Protein AF-A0A1J3HZT1-F1 (afdb_monomer)

InterPro domains:
  IPR003657 WRKY domain [PF03106] (1-56)
  IPR003657 WRKY domain [PS50811] (1-58)
  IPR003657 WRKY domain [SM00774] (1-57)
  IPR036576 WRKY domain superfamily [G3DSA:2.20.25.80] (1-57)
  IPR036576 WRKY domain superfamily [SSF118290] (1-57)
  IPR044810 WRKY transcription factor, plant [PTHR32096] (1-76)

Sequence (106 aa):
WRKYGQKEILGSRFPRAYYRCTHQKLYNCPAKKQVQRLNDDPFTFRVTYRGSHTCHIYSTAPTASAAAITTPISSTTVTTSHSVDYGLAVLDMDDAMFGSGGIGAN

Solvent-accessible surface area (backbone atoms only — not comparable to full-atom values): 7426 Å² total; per-residue (Å²): 112,37,81,78,52,70,45,82,41,91,98,47,93,46,54,34,41,34,31,35,40,70,50,24,87,82,61,68,23,65,20,32,38,38,42,31,53,41,77,91,43,78,87,46,68,55,71,47,79,43,67,64,75,72,47,61,92,75,44,90,61,86,75,83,71,83,71,81,82,87,70,84,86,80,93,73,88,84,82,82,79,87,83,90,82,86,82,80,90,82,90,85,92,87,87,83,91,87,82,92,87,86,89,86,87,135

Radius of gyration: 23.76 Å; Cα contacts (8 Å, |Δi|>4): 113; chains: 1; bounding box: 61×55×41 Å

Structure (mmCIF, N/CA/C/O backbone):
data_AF-A0A1J3HZT1-F1
#
_entry.id   AF-A0A1J3HZT1-F1
#
loop_
_atom_site.group_PDB
_atom_site.id
_atom_site.type_symbol
_atom_site.label_atom_id
_atom_site.label_alt_id
_atom_site.label_comp_id
_atom_site.label_asym_id
_atom_site.label_entity_id
_atom_site.label_seq_id
_atom_site.pdbx_PDB_ins_code
_atom_site.Cartn_x
_atom_site.Cartn_y
_atom_site.Cartn_z
_atom_site.occupancy
_atom_site.B_iso_or_equiv
_atom_site.auth_seq_id
_atom_site.auth_comp_id
_atom_site.auth_asym_id
_atom_site.auth_atom_id
_atom_site.pdbx_PDB_model_num
ATOM 1 N N . TRP A 1 1 ? 7.961 -4.396 -0.151 1.00 95.75 1 TRP A N 1
ATOM 2 C CA . TRP A 1 1 ? 6.963 -3.305 -0.312 1.00 95.75 1 TRP A CA 1
ATOM 3 C C . TRP A 1 1 ? 7.512 -2.007 0.274 1.00 95.75 1 TRP A C 1
ATOM 5 O O . TRP A 1 1 ? 8.246 -2.087 1.244 1.00 95.75 1 TRP A O 1
ATOM 15 N N . ARG A 1 2 ? 7.174 -0.828 -0.271 1.00 97.25 2 ARG A N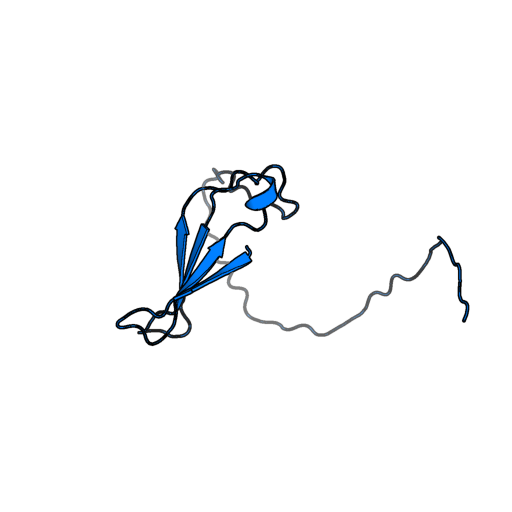 1
ATOM 16 C CA . ARG A 1 2 ? 7.532 0.498 0.285 1.00 97.25 2 ARG A CA 1
ATOM 17 C C . ARG A 1 2 ? 6.269 1.350 0.462 1.00 97.25 2 ARG A C 1
ATOM 19 O O . ARG A 1 2 ? 5.477 1.431 -0.479 1.00 97.25 2 ARG A O 1
ATOM 26 N N . LYS A 1 3 ? 6.069 1.968 1.637 1.00 97.81 3 LYS A N 1
ATOM 27 C CA . LYS A 1 3 ? 4.973 2.936 1.864 1.00 97.81 3 LYS A CA 1
ATOM 28 C C . LYS A 1 3 ? 5.205 4.154 0.960 1.00 97.81 3 LYS A C 1
ATOM 30 O O . LYS A 1 3 ? 6.350 4.524 0.700 1.00 97.81 3 LYS A O 1
ATOM 35 N N . TYR A 1 4 ? 4.138 4.728 0.417 1.00 96.94 4 TYR A N 1
ATOM 36 C CA . TYR A 1 4 ? 4.222 5.918 -0.443 1.00 96.94 4 TYR A CA 1
ATOM 37 C C . TYR A 1 4 ? 3.190 6.991 -0.123 1.00 96.94 4 TYR A C 1
ATOM 39 O O . TYR A 1 4 ? 3.325 8.114 -0.589 1.00 96.94 4 TYR A O 1
ATOM 47 N N . GLY A 1 5 ? 2.171 6.645 0.656 1.00 98.19 5 GLY A N 1
ATOM 48 C CA . GLY A 1 5 ? 1.144 7.575 1.074 1.00 98.19 5 GLY A CA 1
ATOM 49 C C . GLY A 1 5 ? 0.273 6.978 2.164 1.00 98.19 5 GLY A C 1
ATOM 50 O O . GLY A 1 5 ? 0.330 5.780 2.471 1.00 98.19 5 GLY A O 1
ATOM 51 N N . GLN A 1 6 ? -0.540 7.846 2.737 1.00 98.50 6 GLN A N 1
ATOM 52 C CA . GLN A 1 6 ? -1.587 7.535 3.691 1.00 98.50 6 GLN A CA 1
ATOM 53 C C . GLN A 1 6 ? -2.772 8.448 3.368 1.00 98.50 6 GLN A C 1
ATOM 55 O O . GLN A 1 6 ? -2.560 9.564 2.896 1.00 98.50 6 GLN A O 1
ATOM 60 N N . LYS A 1 7 ? -4.000 7.975 3.570 1.00 98.12 7 LYS A N 1
ATOM 61 C CA . LYS A 1 7 ? -5.204 8.792 3.397 1.00 98.12 7 LYS A CA 1
ATOM 62 C C . LYS A 1 7 ? -6.197 8.482 4.507 1.00 98.12 7 LYS A C 1
ATOM 64 O O . LYS A 1 7 ? -6.497 7.309 4.728 1.00 98.12 7 LYS A O 1
ATOM 69 N N . GLU A 1 8 ? -6.724 9.519 5.147 1.00 98.06 8 GLU A N 1
ATOM 70 C CA . GLU A 1 8 ? -7.880 9.378 6.030 1.00 98.06 8 GLU A CA 1
ATOM 71 C C . GLU A 1 8 ? -9.105 8.928 5.228 1.00 98.06 8 GLU A C 1
ATOM 73 O O . GLU A 1 8 ? -9.331 9.366 4.093 1.00 98.06 8 GLU A O 1
ATOM 78 N N . ILE A 1 9 ? -9.877 8.006 5.796 1.00 97.12 9 ILE A N 1
ATOM 79 C CA . ILE A 1 9 ? -11.044 7.414 5.142 1.00 97.12 9 ILE A CA 1
ATOM 80 C C . ILE A 1 9 ? -12.293 7.872 5.881 1.00 97.12 9 ILE A C 1
ATOM 82 O O . ILE A 1 9 ? -12.445 7.613 7.071 1.00 97.12 9 ILE A O 1
ATOM 86 N N . LEU A 1 10 ? -13.199 8.530 5.155 1.00 96.31 10 LEU A N 1
ATOM 87 C CA . LEU A 1 10 ? -14.492 8.951 5.684 1.00 96.31 10 LEU A CA 1
ATOM 88 C C . LEU A 1 10 ? -15.246 7.737 6.251 1.00 96.31 10 LEU A C 1
ATOM 90 O O . LEU A 1 10 ? -15.338 6.703 5.590 1.00 96.31 10 LEU A O 1
ATOM 94 N N . GLY A 1 11 ? -15.748 7.859 7.481 1.00 93.75 11 GLY A N 1
ATOM 95 C CA . GLY A 1 11 ? -16.402 6.757 8.193 1.00 93.75 11 GLY A CA 1
ATOM 96 C C . GLY A 1 11 ? -15.451 5.689 8.751 1.00 93.75 11 GLY A C 1
ATOM 97 O O . GLY A 1 11 ? -15.923 4.655 9.216 1.00 93.75 11 GLY A O 1
ATOM 98 N N . SER A 1 12 ? -14.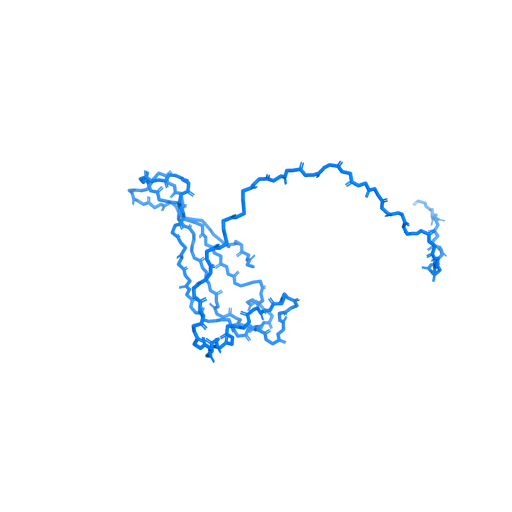128 5.893 8.732 1.00 94.75 12 SER A N 1
ATOM 99 C CA . SER A 1 12 ? -13.172 5.010 9.410 1.00 94.75 12 SER A CA 1
ATOM 100 C C . SER A 1 12 ? -12.497 5.687 10.596 1.00 94.75 12 SER A C 1
ATOM 102 O O . SER A 1 12 ? -12.147 6.861 10.538 1.00 94.75 12 SER A O 1
ATOM 104 N N . ARG A 1 13 ? -12.253 4.910 11.658 1.00 95.94 13 ARG A N 1
ATOM 105 C CA . ARG A 1 13 ? -11.415 5.327 12.795 1.00 95.94 13 ARG A CA 1
ATOM 106 C C . ARG A 1 13 ? -9.917 5.265 12.483 1.00 95.94 13 ARG A C 1
ATOM 108 O O . ARG A 1 13 ? -9.115 5.705 13.301 1.00 95.94 13 ARG A O 1
ATOM 115 N N . PHE A 1 14 ? -9.537 4.680 11.343 1.00 96.38 14 PHE A N 1
ATOM 116 C CA . PHE A 1 14 ? -8.151 4.379 11.007 1.00 96.38 14 PHE A CA 1
ATOM 117 C C . PHE A 1 14 ? -7.811 4.775 9.559 1.00 96.38 14 PHE A C 1
ATOM 119 O O . PHE A 1 14 ? -8.552 4.426 8.632 1.00 96.38 14 PHE A O 1
ATOM 126 N N . PRO A 1 15 ? -6.655 5.416 9.319 1.00 97.44 15 PRO A N 1
ATOM 127 C CA . PRO A 1 15 ? -6.221 5.757 7.972 1.00 97.44 15 PRO A CA 1
ATOM 128 C C . PRO A 1 15 ? -5.909 4.532 7.115 1.00 97.44 15 PRO A C 1
ATOM 130 O O . PRO A 1 15 ? -5.461 3.487 7.597 1.00 97.44 15 PRO A O 1
ATOM 133 N N . ARG A 1 16 ? -6.015 4.707 5.795 1.00 98.31 16 ARG A N 1
ATOM 134 C CA . ARG A 1 16 ? -5.528 3.736 4.815 1.00 98.31 16 ARG A CA 1
ATOM 135 C C . ARG A 1 16 ? -4.073 3.997 4.471 1.00 98.31 16 ARG A C 1
ATOM 137 O O . ARG A 1 16 ? -3.727 5.082 4.003 1.00 98.31 16 ARG A O 1
ATOM 144 N N . ALA A 1 17 ? -3.228 2.985 4.616 1.00 98.56 17 ALA A N 1
ATOM 145 C CA . ALA A 1 17 ? -1.836 3.036 4.187 1.00 98.56 17 ALA A CA 1
ATOM 146 C C . ALA A 1 17 ? -1.675 2.471 2.765 1.00 98.56 17 ALA A C 1
ATOM 148 O O . ALA A 1 17 ? -2.234 1.426 2.420 1.00 98.56 17 ALA A O 1
ATOM 149 N N . TYR A 1 18 ? -0.882 3.154 1.936 1.00 98.44 18 TYR A N 1
ATOM 150 C CA . TYR A 1 18 ? -0.662 2.803 0.533 1.00 98.44 18 TYR A CA 1
ATOM 151 C C . TYR A 1 18 ? 0.795 2.407 0.287 1.00 98.44 18 TYR A C 1
ATOM 153 O O . TYR A 1 18 ? 1.731 3.120 0.665 1.00 98.44 18 TYR A O 1
ATOM 161 N N . TYR A 1 19 ? 0.982 1.273 -0.387 1.00 98.56 19 TYR A N 1
ATOM 162 C CA . TYR A 1 19 ? 2.282 0.662 -0.638 1.00 98.56 19 TYR A CA 1
ATOM 163 C C . TYR A 1 19 ? 2.469 0.331 -2.119 1.00 98.56 19 TYR A C 1
ATOM 165 O O . TYR A 1 19 ? 1.548 -0.099 -2.813 1.00 98.56 19 TYR A O 1
ATOM 173 N N . ARG A 1 20 ? 3.706 0.489 -2.586 1.00 97.25 20 ARG A N 1
ATOM 174 C CA . ARG A 1 20 ? 4.166 0.130 -3.933 1.00 97.25 20 ARG A CA 1
ATOM 175 C C . ARG A 1 20 ? 5.235 -0.954 -3.840 1.00 97.25 20 ARG A C 1
ATOM 177 O O . ARG A 1 20 ? 5.858 -1.124 -2.781 1.00 97.25 20 ARG A O 1
ATOM 184 N N . CYS A 1 21 ? 5.459 -1.700 -4.915 1.00 96.31 21 CYS A N 1
ATOM 185 C CA . CYS A 1 21 ? 6.575 -2.637 -4.962 1.00 96.31 21 CYS A CA 1
ATOM 186 C C . CYS A 1 21 ? 7.911 -1.908 -4.697 1.00 96.31 21 CYS A C 1
ATOM 188 O O . CYS A 1 21 ? 8.121 -0.787 -5.160 1.00 96.31 21 CYS A O 1
ATOM 190 N N . THR A 1 22 ? 8.832 -2.539 -3.958 1.00 95.06 22 THR A N 1
ATOM 191 C CA . THR A 1 22 ? 10.219 -2.050 -3.785 1.00 95.06 22 THR A CA 1
ATOM 192 C C . THR A 1 22 ? 10.889 -1.830 -5.138 1.00 95.06 22 THR A C 1
ATOM 194 O O . THR A 1 22 ? 11.548 -0.813 -5.342 1.00 95.06 22 THR A O 1
ATOM 197 N N . HIS A 1 23 ? 10.631 -2.762 -6.053 1.00 94.31 23 HIS A N 1
ATOM 198 C CA . HIS A 1 23 ? 11.191 -2.900 -7.393 1.00 94.31 23 HIS A CA 1
ATOM 199 C C . HIS A 1 23 ? 10.451 -2.084 -8.464 1.00 94.31 23 HIS A C 1
ATOM 201 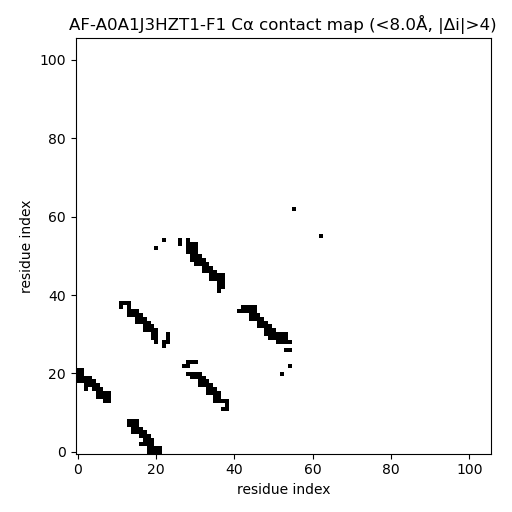O O . HIS A 1 23 ? 10.781 -2.184 -9.642 1.00 94.31 23 HIS A O 1
ATOM 207 N N . GLN A 1 24 ? 9.479 -1.244 -8.080 1.00 94.00 24 GLN A N 1
ATOM 208 C CA . GLN A 1 24 ? 8.717 -0.432 -9.034 1.00 94.00 24 GLN A CA 1
ATOM 209 C C . GLN A 1 24 ? 9.609 0.492 -9.877 1.00 94.00 24 GLN A C 1
ATOM 211 O O . GLN A 1 24 ? 9.390 0.582 -11.073 1.00 94.00 24 GLN A O 1
ATOM 216 N N . LYS A 1 25 ? 10.598 1.172 -9.277 1.00 92.38 25 LYS A N 1
ATOM 217 C CA . LYS A 1 25 ? 11.465 2.112 -10.015 1.00 92.38 25 LYS A CA 1
ATOM 218 C C . LYS A 1 25 ? 12.508 1.430 -10.909 1.00 92.38 25 LYS A C 1
ATOM 220 O O . LYS A 1 25 ? 12.947 2.045 -11.866 1.00 92.38 25 LYS A O 1
ATOM 225 N N . LEU A 1 26 ? 12.925 0.210 -10.564 1.00 91.62 26 LEU A N 1
ATOM 226 C CA . LEU A 1 26 ? 14.003 -0.507 -11.260 1.00 91.62 26 LEU A CA 1
ATOM 227 C C . LEU A 1 26 ? 13.473 -1.370 -12.412 1.00 91.62 26 LEU A C 1
ATOM 229 O O . LEU A 1 26 ? 14.103 -1.457 -13.455 1.00 91.62 26 LEU A O 1
ATOM 233 N N . TYR A 1 27 ? 12.300 -1.984 -12.227 1.00 91.94 27 TYR A N 1
ATOM 234 C CA . TYR A 1 27 ? 11.736 -2.970 -13.157 1.00 91.94 27 TYR A CA 1
ATOM 235 C C . TYR A 1 27 ? 10.295 -2.634 -13.570 1.00 91.94 27 TYR A C 1
ATOM 237 O O . TYR A 1 27 ? 9.524 -3.523 -13.928 1.00 91.94 27 TYR A O 1
ATOM 245 N N . ASN A 1 28 ? 9.885 -1.367 -13.419 1.00 93.88 28 ASN A N 1
ATOM 246 C CA . ASN A 1 28 ? 8.541 -0.854 -13.727 1.00 93.88 28 ASN A CA 1
ATOM 247 C C . ASN A 1 28 ? 7.381 -1.682 -13.130 1.00 93.88 28 ASN A C 1
ATOM 249 O O . ASN A 1 28 ? 6.262 -1.684 -13.638 1.00 93.88 28 ASN A O 1
ATOM 253 N N . CYS A 1 29 ? 7.642 -2.379 -12.017 1.00 95.38 29 CYS A N 1
ATOM 254 C CA . CYS A 1 29 ? 6.724 -3.357 -11.440 1.00 95.38 29 CYS A CA 1
ATOM 255 C C . CYS A 1 29 ? 5.395 -2.700 -11.005 1.00 95.38 29 CYS A C 1
ATOM 257 O O . CYS A 1 29 ? 5.406 -1.846 -10.106 1.00 95.38 29 CYS A O 1
ATOM 259 N N . PRO A 1 30 ? 4.243 -3.091 -11.592 1.00 96.12 30 PRO A N 1
ATOM 260 C CA . PRO A 1 30 ? 2.976 -2.385 -11.401 1.00 96.12 30 PRO A CA 1
ATOM 261 C C . PRO A 1 30 ? 2.306 -2.688 -10.053 1.00 96.12 30 PRO A C 1
ATOM 263 O O . PRO A 1 30 ? 1.388 -1.963 -9.658 1.00 96.12 30 PRO A O 1
ATOM 266 N N . ALA A 1 31 ? 2.770 -3.719 -9.338 1.00 97.31 31 ALA A N 1
ATOM 267 C CA . ALA A 1 31 ? 2.194 -4.195 -8.086 1.00 97.31 31 ALA A CA 1
ATOM 268 C C . ALA A 1 31 ? 2.119 -3.105 -6.997 1.00 97.31 31 ALA A C 1
ATOM 270 O O . ALA A 1 31 ? 3.121 -2.522 -6.554 1.00 97.31 31 ALA A O 1
ATOM 271 N N . LYS A 1 32 ? 0.895 -2.870 -6.522 1.00 97.81 32 LYS A N 1
ATOM 272 C CA . LYS A 1 32 ? 0.511 -1.942 -5.451 1.00 97.81 32 LYS A CA 1
ATOM 273 C C . LYS A 1 32 ? -0.339 -2.696 -4.426 1.00 97.81 32 LYS A C 1
ATOM 275 O O . LYS A 1 32 ? -1.047 -3.637 -4.777 1.00 97.81 32 LYS A O 1
ATOM 280 N N . LYS A 1 33 ? -0.318 -2.268 -3.163 1.00 97.81 33 LYS A N 1
ATOM 281 C CA . LYS A 1 33 ? -1.282 -2.736 -2.159 1.00 97.81 33 LYS A CA 1
ATOM 282 C C . LYS A 1 33 ? -1.761 -1.616 -1.248 1.00 97.81 33 LYS A C 1
ATOM 284 O O . LYS A 1 33 ? -1.033 -0.661 -0.977 1.00 97.81 33 LYS A O 1
ATOM 289 N N . GLN A 1 34 ? -2.987 -1.756 -0.773 1.00 98.38 34 GLN A N 1
ATOM 290 C CA . GLN A 1 34 ? -3.597 -0.918 0.253 1.00 98.38 34 GLN A CA 1
ATOM 291 C C . GLN A 1 34 ? -3.766 -1.756 1.519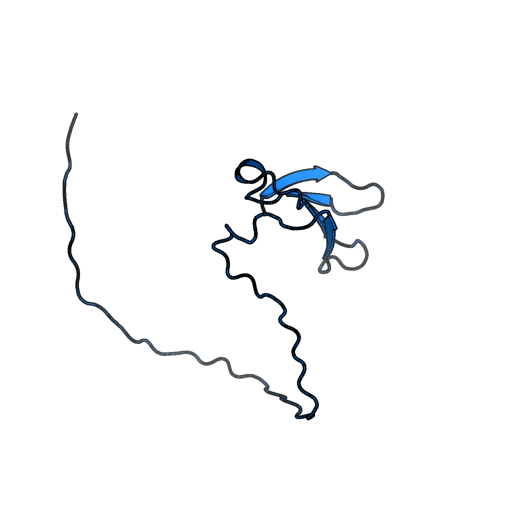 1.00 98.38 34 GLN A C 1
ATOM 293 O O . GLN A 1 34 ? -4.096 -2.938 1.425 1.00 98.38 34 GLN A O 1
ATOM 298 N N . VAL A 1 35 ? -3.540 -1.152 2.681 1.00 98.31 35 VAL A N 1
ATOM 299 C CA . VAL A 1 35 ? -3.777 -1.767 3.992 1.00 98.31 35 VAL A CA 1
ATOM 300 C C . VAL A 1 35 ? -4.713 -0.853 4.771 1.00 98.31 35 VAL A C 1
ATOM 302 O O . VAL A 1 35 ? -4.436 0.337 4.920 1.00 98.31 35 VAL A O 1
ATOM 305 N N . GLN A 1 36 ? -5.822 -1.416 5.235 1.00 98.00 36 GLN A N 1
ATOM 306 C CA . GLN A 1 36 ? -6.858 -0.749 6.012 1.00 98.00 36 GLN A CA 1
ATOM 307 C C . GLN A 1 36 ? -7.128 -1.589 7.260 1.00 98.00 36 GLN A C 1
ATOM 309 O O . GLN A 1 36 ? -7.428 -2.773 7.133 1.00 98.00 36 GLN A O 1
ATOM 314 N N . ARG A 1 37 ? -7.053 -1.000 8.454 1.00 97.50 37 ARG A N 1
ATOM 315 C CA . ARG A 1 37 ? -7.586 -1.642 9.666 1.00 97.50 37 ARG A CA 1
ATOM 316 C C . ARG A 1 37 ? -9.116 -1.574 9.630 1.00 97.50 37 ARG A C 1
ATOM 318 O O . ARG A 1 37 ? -9.646 -0.553 9.179 1.00 97.50 37 ARG A O 1
ATOM 325 N N . LEU A 1 38 ? -9.805 -2.641 10.035 1.00 95.00 38 LEU A N 1
ATOM 326 C CA . LEU A 1 38 ? -11.267 -2.623 10.140 1.00 95.00 38 LEU A CA 1
ATOM 327 C C . LEU A 1 38 ? -11.715 -1.717 11.298 1.00 95.00 38 LEU A C 1
ATOM 329 O O . LEU A 1 38 ? -10.947 -1.438 12.216 1.00 95.00 38 LEU A O 1
ATOM 333 N N . ASN A 1 39 ? -12.948 -1.214 11.226 1.00 93.56 39 ASN A N 1
ATOM 334 C CA . ASN A 1 39 ? -13.528 -0.434 12.322 1.00 93.56 39 ASN A CA 1
ATOM 335 C C . ASN A 1 39 ? -14.030 -1.346 13.448 1.00 93.56 39 ASN A C 1
ATOM 337 O O . ASN A 1 39 ? -13.898 -0.989 14.615 1.00 93.56 39 ASN A O 1
ATOM 341 N N . ASP A 1 40 ? -14.604 -2.488 13.067 1.00 93.50 40 ASP A N 1
ATOM 342 C CA . ASP A 1 40 ? -15.350 -3.391 13.950 1.00 93.50 40 ASP A CA 1
ATOM 343 C C . ASP A 1 40 ? -14.408 -4.298 14.756 1.00 93.50 40 ASP A C 1
ATOM 345 O O . ASP A 1 40 ? -14.652 -4.568 15.927 1.00 93.50 40 ASP A O 1
ATOM 349 N N . ASP A 1 41 ? -13.282 -4.690 14.149 1.00 93.69 41 ASP A N 1
ATOM 350 C CA . ASP A 1 41 ? -12.169 -5.372 14.810 1.00 93.69 41 ASP A CA 1
ATOM 351 C C . ASP A 1 41 ? -10.846 -4.620 14.541 1.00 93.69 41 ASP A C 1
ATOM 353 O O . ASP A 1 41 ? -10.341 -4.631 13.411 1.00 93.69 41 ASP A O 1
ATOM 357 N N . PRO A 1 42 ? -10.246 -3.971 15.559 1.00 90.56 42 PRO A N 1
ATOM 358 C CA . PRO A 1 42 ? -9.013 -3.207 15.406 1.00 90.56 42 PRO A CA 1
ATOM 359 C C . PRO A 1 42 ? -7.750 -4.073 15.255 1.00 90.56 42 PRO A C 1
ATOM 361 O O . PRO A 1 42 ? -6.685 -3.524 14.955 1.00 90.56 42 PRO A O 1
ATOM 364 N N . PHE A 1 43 ? -7.829 -5.390 15.458 1.00 93.62 43 PHE A N 1
ATOM 365 C CA . PHE A 1 43 ? -6.714 -6.316 15.243 1.00 93.62 43 PHE A CA 1
ATOM 366 C C . PHE A 1 43 ? -6.692 -6.870 13.810 1.00 93.62 43 PHE A C 1
ATOM 368 O O . PHE A 1 43 ? -5.621 -7.209 13.301 1.00 93.62 43 PHE A O 1
ATOM 375 N N . THR A 1 44 ? -7.835 -6.869 13.116 1.00 96.38 44 THR A N 1
ATOM 376 C CA . THR A 1 44 ? -7.947 -7.326 11.725 1.00 96.38 44 THR A CA 1
ATOM 377 C C . THR A 1 44 ? -7.662 -6.224 10.697 1.00 96.38 44 THR A C 1
ATOM 379 O O . THR A 1 44 ? -8.106 -5.074 10.787 1.00 96.38 44 THR A O 1
ATOM 382 N N . PHE A 1 45 ? -6.933 -6.600 9.640 1.00 97.12 45 PHE A N 1
ATOM 383 C CA . PHE A 1 45 ? -6.566 -5.719 8.532 1.00 97.12 45 PHE A CA 1
ATOM 384 C C . PHE A 1 45 ? -7.090 -6.242 7.193 1.00 97.12 45 PHE A C 1
ATOM 386 O O . PHE A 1 45 ? -6.694 -7.303 6.712 1.00 97.12 45 PHE A O 1
ATOM 393 N N . ARG A 1 46 ? -7.895 -5.426 6.512 1.00 96.44 46 ARG A N 1
ATOM 394 C CA . ARG A 1 46 ? -8.238 -5.621 5.105 1.00 96.44 46 ARG A CA 1
ATOM 395 C C . ARG A 1 46 ? -7.072 -5.169 4.229 1.00 96.44 46 ARG A C 1
ATOM 397 O O . ARG A 1 46 ? -6.761 -3.978 4.137 1.00 96.44 46 ARG A O 1
ATOM 404 N N . VAL A 1 47 ? -6.453 -6.121 3.538 1.00 98.06 47 VAL A N 1
ATOM 405 C CA . VAL A 1 47 ? -5.406 -5.860 2.540 1.00 98.06 47 VAL A CA 1
ATOM 406 C C . VAL A 1 47 ? -5.996 -6.000 1.139 1.00 98.06 47 VAL A C 1
ATOM 408 O O . VAL A 1 47 ? -6.739 -6.932 0.852 1.00 98.06 47 VAL A O 1
ATOM 411 N N . THR A 1 48 ? -5.691 -5.064 0.243 1.00 97.88 48 THR A N 1
ATOM 412 C CA . THR A 1 48 ? -6.147 -5.104 -1.156 1.00 97.88 48 THR A CA 1
ATOM 413 C C . THR A 1 48 ? -4.958 -4.939 -2.086 1.00 97.88 48 THR A C 1
ATOM 415 O O . THR A 1 48 ? -4.326 -3.882 -2.109 1.00 97.88 48 THR A O 1
ATOM 418 N N . TYR A 1 49 ? -4.659 -5.984 -2.853 1.00 97.50 49 TYR A N 1
ATOM 419 C CA . TYR A 1 49 ? -3.604 -5.995 -3.863 1.00 97.50 49 TYR A CA 1
ATOM 420 C C . TYR A 1 49 ? -4.145 -5.496 -5.212 1.00 97.50 49 TYR A C 1
ATOM 422 O O . TYR A 1 49 ? -5.320 -5.675 -5.528 1.00 97.50 49 TYR A O 1
ATOM 430 N N . ARG A 1 50 ? -3.300 -4.825 -5.999 1.00 96.44 50 ARG A N 1
ATOM 431 C CA . ARG A 1 50 ? -3.611 -4.318 -7.343 1.00 96.44 50 ARG A CA 1
ATOM 432 C C . ARG A 1 50 ? -2.397 -4.470 -8.254 1.00 96.44 50 ARG A C 1
ATOM 434 O O . ARG A 1 50 ? -1.342 -3.914 -7.953 1.00 96.44 50 ARG A O 1
ATOM 441 N N . GLY A 1 51 ? -2.590 -5.144 -9.386 1.00 94.25 51 GLY A N 1
ATOM 442 C CA . GLY A 1 51 ? -1.527 -5.471 -10.338 1.00 94.25 51 GLY A CA 1
ATOM 443 C C . GLY A 1 51 ? -0.617 -6.603 -9.847 1.00 94.25 51 GLY A C 1
ATOM 444 O O . GLY A 1 51 ? -0.377 -6.748 -8.648 1.00 94.25 51 GLY A O 1
ATOM 445 N N . SER A 1 52 ? -0.108 -7.394 -10.788 1.00 93.62 52 SER A N 1
ATOM 446 C CA . SER A 1 52 ? 0.770 -8.538 -10.512 1.00 93.62 52 SER A CA 1
ATOM 447 C C . SER A 1 52 ? 2.238 -8.121 -10.386 1.00 93.62 52 SER A C 1
ATOM 449 O O . SER A 1 52 ? 2.658 -7.078 -10.894 1.00 93.62 52 SER A O 1
ATOM 451 N N . HIS A 1 53 ? 3.046 -8.940 -9.709 1.00 93.44 53 HIS A N 1
ATOM 452 C CA . HIS A 1 53 ? 4.491 -8.732 -9.639 1.00 93.44 53 HIS A CA 1
ATOM 453 C C . HIS A 1 53 ? 5.175 -9.213 -10.923 1.00 93.44 53 HIS A C 1
ATOM 455 O O . HIS A 1 53 ? 5.226 -10.408 -11.180 1.00 93.44 53 HIS A O 1
ATOM 461 N N . THR A 1 54 ? 5.769 -8.293 -11.684 1.00 91.31 54 THR A N 1
ATOM 462 C CA . THR A 1 54 ? 6.670 -8.622 -12.808 1.00 91.31 54 THR A CA 1
ATOM 463 C C . THR A 1 54 ? 8.122 -8.807 -12.355 1.00 91.31 54 THR A C 1
ATOM 465 O O . THR A 1 54 ? 8.908 -9.475 -13.011 1.00 91.31 54 THR A O 1
ATOM 468 N N . CYS A 1 55 ? 8.485 -8.275 -11.184 1.00 89.38 55 CYS A N 1
ATOM 469 C CA . CYS A 1 55 ? 9.832 -8.353 -10.611 1.00 89.38 55 CYS A CA 1
ATOM 470 C C . CYS A 1 55 ? 10.165 -9.697 -9.930 1.00 89.38 55 CYS A C 1
ATOM 472 O O . CYS A 1 55 ? 11.043 -9.728 -9.070 1.00 89.38 55 CYS A O 1
ATOM 474 N N . HIS A 1 56 ? 9.433 -10.773 -10.229 1.00 77.12 56 HIS A N 1
ATOM 475 C CA . HIS A 1 56 ? 9.612 -12.090 -9.603 1.00 77.12 56 HIS A CA 1
ATOM 476 C C . HIS A 1 56 ? 10.995 -12.675 -9.921 1.00 77.12 56 HIS A C 1
ATOM 478 O O . HIS A 1 56 ? 11.695 -13.130 -9.027 1.00 77.12 56 HIS A O 1
ATOM 484 N N . ILE A 1 57 ? 11.423 -12.561 -11.181 1.00 67.12 57 ILE A N 1
ATOM 485 C CA . ILE A 1 57 ? 12.728 -13.020 -11.688 1.00 67.12 57 ILE A CA 1
ATOM 486 C C . ILE A 1 57 ? 13.944 -12.265 -11.113 1.00 67.12 57 ILE A C 1
ATOM 488 O O . ILE A 1 57 ? 15.071 -12.711 -11.277 1.00 67.12 57 ILE A O 1
ATOM 492 N N . TYR A 1 58 ? 13.720 -11.141 -10.421 1.00 64.69 58 TYR A N 1
ATOM 493 C CA . TYR A 1 58 ? 14.758 -10.337 -9.756 1.00 64.69 58 TYR A CA 1
ATOM 494 C C . TYR A 1 58 ? 14.497 -10.187 -8.248 1.00 64.69 58 TYR A C 1
ATOM 496 O O . TYR A 1 58 ? 15.033 -9.295 -7.591 1.00 64.69 58 TYR A O 1
ATOM 504 N N . SER A 1 59 ? 13.609 -11.012 -7.688 1.00 59.75 59 SER A N 1
ATOM 505 C CA . SER A 1 59 ? 13.294 -11.007 -6.265 1.00 59.75 59 SER A CA 1
ATOM 506 C C . SER A 1 59 ? 14.228 -11.960 -5.530 1.00 59.75 59 SER A C 1
ATOM 508 O O . SER A 1 59 ? 14.025 -13.165 -5.567 1.00 59.75 59 SER A O 1
ATOM 510 N N . THR A 1 60 ? 15.201 -11.425 -4.790 1.00 61.75 60 THR A N 1
ATOM 511 C CA . THR A 1 60 ? 16.064 -12.217 -3.891 1.00 61.75 60 THR A CA 1
ATOM 512 C C . THR A 1 60 ? 15.295 -12.837 -2.715 1.00 61.75 60 THR A C 1
ATOM 514 O O . THR A 1 60 ? 15.820 -13.693 -2.015 1.00 61.75 60 THR A O 1
ATOM 517 N N . ALA A 1 61 ? 14.051 -12.408 -2.468 1.00 59.34 61 ALA A N 1
ATOM 518 C CA . ALA A 1 61 ? 13.174 -13.079 -1.515 1.00 59.34 61 ALA A CA 1
ATOM 519 C C . ALA A 1 61 ? 12.638 -14.379 -2.140 1.00 59.34 61 ALA A C 1
ATOM 521 O O . ALA A 1 61 ? 12.068 -14.289 -3.235 1.00 59.34 61 ALA A O 1
ATOM 522 N N . PRO A 1 62 ? 12.759 -15.541 -1.462 1.00 53.62 62 PRO A N 1
ATOM 523 C CA . PRO A 1 62 ? 12.303 -16.820 -1.986 1.00 53.62 62 PRO A CA 1
ATOM 524 C C . PRO A 1 62 ? 10.801 -16.755 -2.237 1.00 53.62 62 PRO A C 1
ATOM 526 O O . PRO A 1 62 ? 9.976 -16.679 -1.324 1.00 53.62 62 PRO A O 1
ATOM 529 N N . THR A 1 63 ? 10.440 -16.748 -3.510 1.00 56.25 63 THR A N 1
ATOM 530 C CA . THR A 1 63 ? 9.057 -16.843 -3.942 1.00 56.25 63 THR A CA 1
ATOM 531 C C . THR A 1 63 ? 8.603 -18.274 -3.744 1.00 56.25 63 THR A C 1
ATOM 533 O O . THR A 1 63 ? 8.979 -19.158 -4.512 1.00 56.25 63 THR A O 1
ATOM 536 N N . ALA A 1 64 ? 7.787 -18.481 -2.710 1.00 59.50 64 ALA A N 1
ATOM 537 C CA . ALA A 1 64 ? 6.977 -19.677 -2.542 1.00 59.50 64 ALA A CA 1
ATOM 538 C C . ALA A 1 64 ? 5.967 -19.752 -3.697 1.00 59.50 64 ALA A C 1
ATOM 540 O O . ALA A 1 64 ? 4.807 -19.352 -3.578 1.00 59.50 64 ALA A O 1
ATOM 541 N N . SER A 1 65 ? 6.450 -20.207 -4.851 1.00 54.88 65 SER A N 1
ATOM 542 C CA . SER A 1 65 ? 5.628 -20.594 -5.982 1.00 54.88 65 SER A CA 1
ATOM 543 C C . SER A 1 65 ? 4.693 -21.686 -5.490 1.00 54.88 65 SER A C 1
ATOM 545 O O . SER A 1 65 ? 5.152 -22.762 -5.110 1.00 54.88 65 SER A O 1
ATOM 547 N N . ALA A 1 66 ? 3.391 -21.406 -5.482 1.00 57.91 66 ALA A N 1
ATOM 548 C CA . ALA A 1 66 ? 2.368 -22.398 -5.192 1.00 57.91 66 ALA A CA 1
ATOM 549 C C . ALA A 1 66 ? 2.288 -23.394 -6.361 1.00 57.91 66 ALA A C 1
ATOM 551 O O . ALA A 1 66 ? 1.375 -23.344 -7.184 1.00 57.91 66 ALA A O 1
ATOM 552 N N . ALA A 1 67 ? 3.288 -24.272 -6.456 1.00 48.44 67 ALA A N 1
ATOM 553 C CA . ALA A 1 67 ? 3.208 -25.477 -7.257 1.00 48.44 67 ALA A CA 1
ATOM 554 C C . ALA A 1 67 ? 2.020 -26.287 -6.729 1.00 48.44 67 ALA A C 1
ATOM 556 O O . ALA A 1 67 ? 1.914 -26.528 -5.525 1.00 48.44 67 ALA A O 1
ATOM 557 N N . ALA A 1 68 ? 1.095 -26.636 -7.621 1.00 48.00 68 ALA A N 1
ATOM 558 C CA . ALA A 1 68 ? -0.122 -27.335 -7.247 1.00 48.00 68 ALA A CA 1
ATOM 559 C C . ALA A 1 68 ? 0.226 -28.674 -6.581 1.00 48.00 68 ALA A C 1
ATOM 561 O O . ALA A 1 68 ? 0.825 -29.549 -7.209 1.00 48.00 68 ALA A O 1
ATOM 562 N N . ILE A 1 69 ? -0.163 -28.833 -5.313 1.00 44.97 69 ILE A N 1
ATOM 563 C CA . ILE A 1 69 ? -0.035 -30.101 -4.591 1.00 44.97 69 ILE A CA 1
ATOM 564 C C . ILE A 1 69 ? -1.161 -31.022 -5.073 1.00 44.97 69 ILE A C 1
ATOM 566 O O . ILE A 1 69 ? -2.208 -31.153 -4.441 1.00 44.97 69 ILE A O 1
ATOM 570 N N . THR A 1 70 ? -0.954 -31.644 -6.232 1.00 51.25 70 THR A N 1
ATOM 571 C CA . THR A 1 70 ? -1.823 -32.711 -6.738 1.00 51.25 70 THR A CA 1
ATOM 572 C C . THR A 1 70 ? -1.413 -34.036 -6.099 1.00 51.25 70 THR A C 1
ATOM 574 O O . THR A 1 70 ? -0.802 -34.886 -6.740 1.00 51.25 70 THR A O 1
ATOM 577 N N . THR A 1 71 ? -1.747 -34.220 -4.821 1.00 48.22 71 THR A N 1
ATOM 578 C CA . THR A 1 71 ? -1.660 -35.524 -4.143 1.00 48.22 71 THR A CA 1
ATOM 579 C C . THR A 1 71 ? -2.947 -35.784 -3.358 1.00 48.22 71 THR A C 1
ATOM 581 O O . THR A 1 71 ? -3.286 -34.977 -2.488 1.00 48.22 71 THR A O 1
ATOM 584 N N . PRO A 1 72 ? -3.687 -36.871 -3.638 1.00 46.25 72 PRO A N 1
ATOM 585 C CA . PRO A 1 72 ? -4.897 -37.195 -2.897 1.00 46.25 72 PRO A CA 1
ATOM 586 C C . PRO A 1 72 ? -4.566 -37.825 -1.538 1.00 46.25 72 PRO A C 1
ATOM 588 O O . PRO A 1 72 ? -3.767 -38.749 -1.481 1.00 46.25 72 PRO A O 1
ATOM 591 N N . ILE A 1 73 ? -5.272 -37.365 -0.497 1.00 48.34 73 ILE 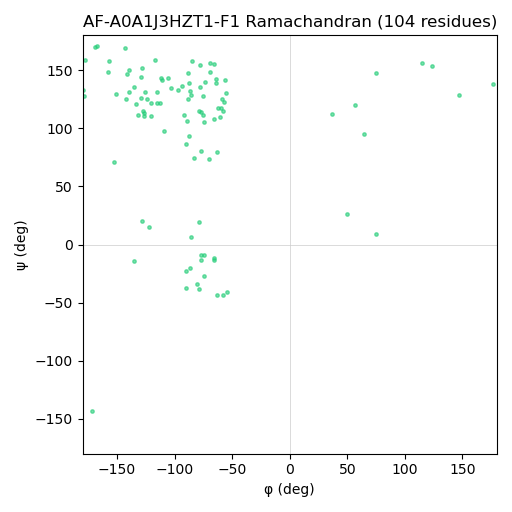A N 1
ATOM 592 C CA . ILE A 1 73 ? -5.638 -38.090 0.739 1.00 48.34 73 ILE A CA 1
ATOM 593 C C . ILE A 1 73 ? -4.464 -38.684 1.571 1.00 48.34 73 ILE A C 1
ATOM 595 O O . ILE A 1 73 ? -3.702 -39.549 1.164 1.00 48.34 73 ILE A O 1
ATOM 599 N N . SER A 1 74 ? -4.291 -38.288 2.830 1.00 42.75 74 SER A N 1
ATOM 600 C CA . SER A 1 74 ? -5.091 -38.860 3.920 1.00 42.75 74 SER A CA 1
ATOM 601 C C . SER A 1 74 ? -5.146 -37.939 5.138 1.00 42.75 74 SER A C 1
ATOM 603 O O . SER A 1 74 ? -4.202 -37.211 5.438 1.00 42.75 74 SER A O 1
ATOM 605 N N . SER A 1 75 ? -6.262 -37.986 5.860 1.00 50.00 75 SER A N 1
ATOM 606 C CA . SER A 1 75 ? -6.491 -37.216 7.079 1.00 50.00 75 SER A CA 1
ATOM 607 C C . SER A 1 75 ? -5.726 -37.790 8.276 1.00 50.00 75 SER A C 1
ATOM 609 O O . SER A 1 75 ? -6.127 -38.822 8.813 1.00 50.00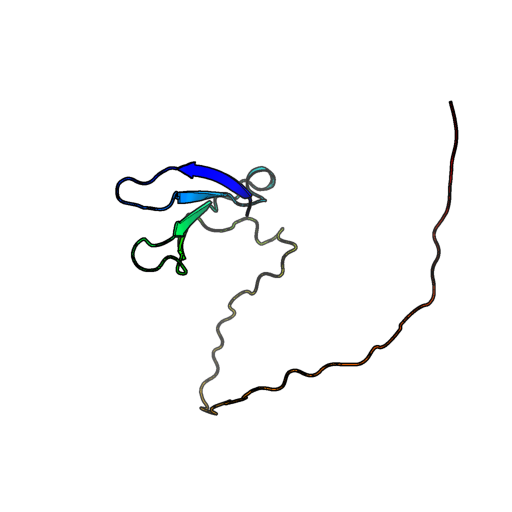 75 SER A O 1
ATOM 611 N N . THR A 1 76 ? -4.717 -37.065 8.760 1.00 49.53 76 THR A N 1
ATOM 612 C CA . THR A 1 76 ? -4.147 -37.278 10.098 1.00 49.53 76 THR A CA 1
ATOM 613 C C . THR A 1 76 ? -4.154 -35.955 10.854 1.00 49.53 76 THR A C 1
ATOM 615 O O . THR A 1 76 ? -3.456 -35.010 10.490 1.00 49.53 76 THR A O 1
ATOM 618 N N . THR A 1 77 ? -4.965 -35.871 11.906 1.00 45.94 77 THR A N 1
ATOM 619 C CA . THR A 1 77 ? -5.009 -34.729 12.829 1.00 45.94 77 THR A CA 1
ATOM 620 C C . THR A 1 77 ? -3.695 -34.610 13.595 1.00 45.94 77 THR A C 1
ATOM 622 O O . THR A 1 77 ? -3.432 -35.405 14.495 1.00 45.94 77 THR A O 1
ATOM 625 N N . VAL A 1 78 ? -2.892 -33.594 13.274 1.00 44.22 78 VAL A N 1
ATOM 626 C CA . VAL A 1 78 ? -1.707 -33.224 14.059 1.00 44.22 78 VAL A CA 1
ATOM 627 C C . VAL A 1 78 ? -2.114 -32.198 15.117 1.00 44.22 78 VAL A C 1
ATOM 629 O O . VAL A 1 78 ? -2.038 -30.988 14.909 1.00 44.22 78 VAL A O 1
ATOM 632 N N . THR A 1 79 ? -2.575 -32.701 16.260 1.00 44.59 79 THR A N 1
ATOM 633 C CA . THR A 1 79 ? -2.762 -31.904 17.478 1.00 44.59 79 THR A CA 1
ATOM 634 C C . THR A 1 79 ? -1.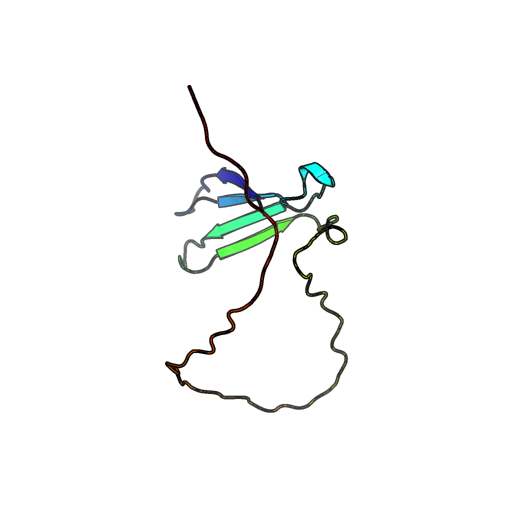451 -31.908 18.260 1.00 44.59 79 THR A C 1
ATOM 636 O O . THR A 1 79 ? -1.216 -32.813 19.056 1.00 44.59 79 THR A O 1
ATOM 639 N N . THR A 1 80 ? -0.596 -30.904 18.050 1.00 47.28 80 THR A N 1
ATOM 640 C CA . THR A 1 80 ? 0.643 -30.746 18.832 1.00 47.28 80 THR A CA 1
ATOM 641 C C . THR A 1 80 ? 0.519 -29.551 19.769 1.00 47.28 80 THR A C 1
ATOM 643 O O . THR A 1 80 ? 0.708 -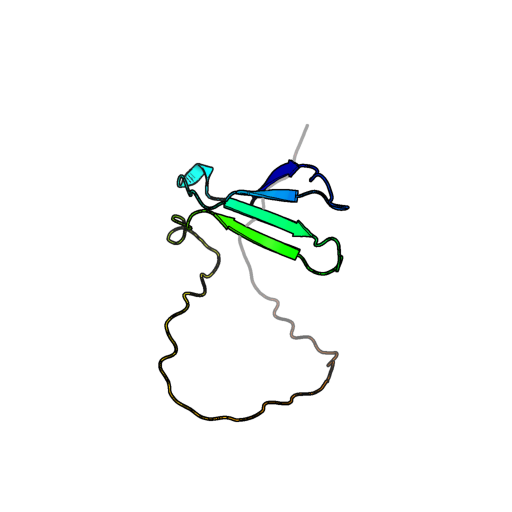28.400 19.379 1.00 47.28 80 THR A O 1
ATOM 646 N N . SER A 1 81 ? 0.173 -29.833 21.022 1.00 46.03 81 SER A N 1
ATOM 647 C CA . SER A 1 81 ? 0.093 -28.857 22.106 1.00 46.03 81 SER A CA 1
ATOM 648 C C . SER A 1 81 ? 1.453 -28.637 22.779 1.00 46.03 81 SER A C 1
ATOM 650 O O . SER A 1 81 ? 2.060 -29.597 23.235 1.00 46.03 81 SER A O 1
ATOM 652 N N . HIS A 1 82 ? 1.849 -27.367 22.899 1.00 49.47 82 HIS A N 1
ATOM 653 C CA . HIS A 1 82 ? 2.771 -26.782 23.889 1.00 49.47 82 HIS A CA 1
ATOM 654 C C . HIS A 1 82 ? 4.002 -27.578 24.376 1.00 49.47 82 HIS A C 1
ATOM 656 O O . HIS A 1 82 ? 3.906 -28.397 25.287 1.00 49.47 82 HIS A O 1
ATOM 662 N N . SER A 1 83 ? 5.185 -27.089 23.999 1.00 41.00 83 SER A N 1
ATOM 663 C CA . SER A 1 83 ? 6.315 -26.934 24.929 1.00 41.00 83 SER A CA 1
ATOM 664 C C . SER A 1 83 ? 7.204 -25.762 24.491 1.00 41.00 83 SER A C 1
ATOM 666 O O . SER A 1 83 ? 7.575 -25.650 23.326 1.00 41.00 83 SER A O 1
ATOM 668 N N . VAL A 1 84 ? 7.507 -24.849 25.420 1.00 42.91 84 VAL A N 1
ATOM 669 C CA . VAL A 1 84 ? 8.583 -23.857 25.257 1.00 42.91 84 VAL A CA 1
ATOM 670 C C . VAL A 1 84 ? 9.847 -24.465 25.843 1.00 42.91 84 VAL A C 1
ATOM 672 O O . VAL A 1 84 ? 9.917 -24.661 27.053 1.00 42.91 84 VAL A O 1
ATOM 675 N N . ASP A 1 85 ? 10.811 -24.783 24.986 1.00 48.00 85 ASP A N 1
ATOM 676 C CA . ASP A 1 85 ? 12.104 -25.317 25.408 1.00 48.00 85 ASP A CA 1
ATOM 677 C C . ASP A 1 85 ? 13.153 -24.196 25.478 1.00 48.00 85 ASP A C 1
ATOM 679 O O . ASP A 1 85 ? 13.244 -23.354 24.580 1.00 48.00 85 ASP A O 1
ATOM 683 N N . TYR A 1 86 ? 13.907 -24.158 26.577 1.00 43.81 86 TYR A N 1
ATOM 684 C CA . TYR A 1 86 ? 14.908 -23.133 26.881 1.00 43.81 86 TYR A CA 1
ATOM 685 C C . TYR A 1 86 ? 16.288 -23.791 27.039 1.00 43.81 86 TYR A C 1
ATOM 687 O O . TYR A 1 86 ? 16.555 -24.437 28.050 1.00 43.81 86 TYR A O 1
ATOM 695 N N . GLY A 1 87 ? 17.194 -23.533 26.091 1.00 36.47 87 GLY A N 1
ATOM 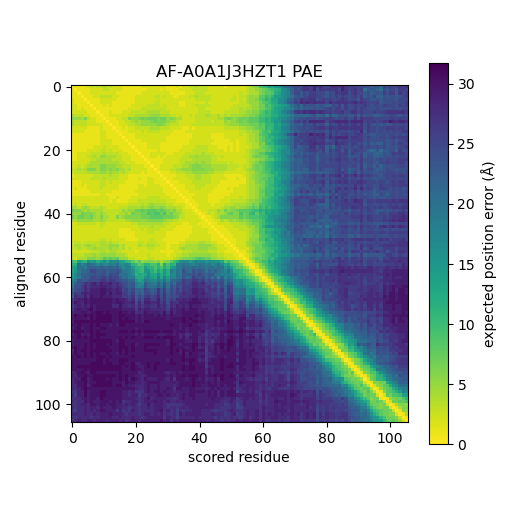696 C CA . GLY A 1 87 ? 18.586 -24.016 26.098 1.00 36.47 87 GLY A CA 1
ATOM 697 C C . GLY A 1 87 ? 18.875 -24.985 24.941 1.00 36.47 87 GLY A C 1
ATOM 698 O O . GLY A 1 87 ? 17.959 -25.569 24.387 1.00 36.47 87 GLY A O 1
ATOM 699 N N . LEU A 1 88 ? 20.112 -25.175 24.479 1.00 37.59 88 LEU A N 1
ATOM 700 C CA . LEU A 1 88 ? 21.395 -24.603 24.903 1.00 37.59 88 LEU A CA 1
ATOM 701 C C . LEU A 1 88 ? 22.286 -24.354 23.661 1.00 37.59 88 LEU A C 1
ATOM 703 O O . LEU A 1 88 ? 21.955 -24.778 22.557 1.00 37.59 88 LEU A O 1
ATOM 707 N N . ALA A 1 89 ? 23.397 -23.635 23.828 1.00 41.41 89 ALA A N 1
ATOM 708 C CA . ALA A 1 89 ? 24.236 -23.175 22.720 1.00 41.41 89 ALA A CA 1
ATOM 709 C C . ALA A 1 89 ? 25.004 -24.292 21.984 1.00 41.41 89 ALA A C 1
ATOM 711 O O . ALA A 1 89 ? 25.514 -25.223 22.604 1.00 41.41 89 ALA A O 1
ATOM 712 N N . VAL A 1 90 ? 25.215 -24.086 20.681 1.00 48.12 90 VAL A N 1
ATOM 713 C CA . VAL A 1 90 ? 26.403 -24.565 19.958 1.00 48.12 90 VAL A CA 1
ATOM 714 C C . VAL A 1 90 ? 27.186 -23.341 19.492 1.00 48.12 90 VAL A C 1
ATOM 716 O O . VAL A 1 90 ? 26.642 -22.466 18.819 1.00 48.12 90 VAL A O 1
ATOM 719 N N . LEU A 1 91 ? 28.444 -23.265 19.923 1.00 40.22 91 LEU A N 1
ATOM 720 C CA . LEU A 1 91 ? 29.431 -22.300 19.449 1.00 40.22 91 LEU A CA 1
ATOM 721 C C . LEU A 1 91 ? 30.098 -22.890 18.205 1.00 40.22 91 LEU A C 1
ATOM 723 O O . LEU A 1 91 ? 30.539 -24.033 18.257 1.00 40.22 91 LEU A O 1
ATOM 727 N N . ASP A 1 92 ? 30.213 -22.099 17.144 1.00 42.22 92 ASP A N 1
ATOM 728 C CA . ASP A 1 92 ? 31.051 -22.398 15.981 1.00 42.22 92 ASP A CA 1
ATOM 729 C C . ASP A 1 92 ? 31.868 -21.121 15.708 1.00 42.22 92 ASP A C 1
ATOM 731 O O . ASP A 1 92 ? 31.288 -20.052 15.480 1.00 42.22 92 ASP A O 1
ATOM 735 N N . MET A 1 93 ? 33.185 -21.179 15.943 1.00 51.56 93 MET A N 1
ATOM 736 C CA . MET A 1 93 ? 34.057 -20.006 16.140 1.00 51.56 93 MET A CA 1
ATOM 737 C C . MET A 1 93 ? 35.527 -20.268 15.738 1.00 51.56 93 MET A C 1
ATOM 739 O O . MET A 1 93 ? 36.389 -20.291 16.612 1.00 51.56 93 MET A O 1
ATOM 743 N N . ASP A 1 94 ? 35.804 -20.388 14.434 1.00 43.44 94 ASP A N 1
ATOM 744 C CA . ASP A 1 94 ? 37.099 -20.169 13.734 1.00 43.44 94 ASP A CA 1
ATOM 745 C C . ASP A 1 94 ? 36.873 -20.389 12.206 1.00 43.44 94 ASP A C 1
ATOM 747 O O . ASP A 1 94 ? 35.878 -21.013 11.846 1.00 43.44 94 ASP A O 1
ATOM 751 N N . ASP A 1 95 ? 37.635 -19.922 11.200 1.00 39.44 95 ASP A N 1
ATOM 752 C CA . ASP A 1 95 ? 38.592 -18.808 10.977 1.00 39.44 95 ASP A CA 1
ATOM 753 C C . ASP A 1 95 ? 38.628 -18.557 9.427 1.00 39.44 95 ASP A C 1
ATOM 755 O O . ASP A 1 95 ? 38.352 -19.484 8.667 1.00 39.44 95 ASP A O 1
ATOM 759 N N . ALA A 1 96 ? 39.003 -17.436 8.787 1.00 45.31 96 ALA A N 1
ATOM 760 C CA . ALA A 1 96 ? 38.995 -15.993 9.076 1.00 45.31 96 ALA A CA 1
ATOM 761 C C . ALA A 1 96 ? 39.407 -15.235 7.769 1.00 45.31 96 ALA A C 1
ATOM 763 O O . ALA A 1 96 ? 39.081 -15.666 6.667 1.00 45.31 96 ALA A O 1
ATOM 764 N N . MET A 1 97 ? 40.167 -14.136 7.895 1.00 52.53 97 MET A N 1
ATOM 765 C CA . MET A 1 97 ? 41.021 -13.479 6.880 1.00 52.53 97 MET A CA 1
ATOM 766 C C . MET A 1 97 ? 40.376 -12.862 5.624 1.00 52.53 97 MET A C 1
ATOM 768 O O . MET A 1 97 ? 40.240 -13.501 4.590 1.00 52.53 97 MET A O 1
ATOM 772 N N . PHE A 1 98 ? 40.108 -11.552 5.693 1.00 51.25 98 PHE A N 1
ATOM 773 C CA . PHE A 1 98 ? 40.793 -10.454 4.964 1.00 51.25 98 PHE A CA 1
ATOM 774 C C . PHE A 1 98 ? 40.105 -9.137 5.398 1.00 51.25 98 PHE A C 1
ATOM 776 O O . PHE A 1 98 ? 38.882 -9.070 5.405 1.00 51.25 98 PHE A O 1
ATOM 783 N N . GLY A 1 99 ? 40.755 -8.030 5.761 1.00 37.88 99 GLY A N 1
ATOM 784 C CA . GLY A 1 99 ? 42.168 -7.685 5.944 1.00 37.88 99 GLY A CA 1
ATOM 785 C C . GLY A 1 99 ? 42.239 -6.182 6.295 1.00 37.88 99 GLY A C 1
ATOM 786 O O . GLY A 1 99 ? 41.470 -5.394 5.749 1.00 37.88 99 GLY A O 1
ATOM 787 N N . SER A 1 100 ? 43.080 -5.783 7.252 1.00 46.78 100 SER A N 1
ATOM 788 C CA . SER A 1 100 ? 43.024 -4.454 7.897 1.00 46.78 100 SER A CA 1
ATOM 789 C C . SER A 1 100 ? 43.615 -3.288 7.082 1.00 46.78 100 SER A C 1
ATOM 791 O O . SER A 1 100 ? 44.575 -3.472 6.340 1.00 46.78 100 SER A O 1
ATOM 793 N N . GLY A 1 101 ? 43.140 -2.061 7.348 1.00 39.12 101 GLY A N 1
ATOM 794 C CA . GLY A 1 101 ? 43.811 -0.795 6.995 1.00 39.12 101 GLY A CA 1
ATOM 795 C C . GLY A 1 101 ? 42.826 0.342 6.670 1.00 39.12 101 GLY A C 1
ATOM 796 O O . GLY A 1 101 ? 41.929 0.148 5.862 1.00 39.12 101 GLY A O 1
ATOM 797 N N . GLY A 1 102 ? 42.909 1.545 7.246 1.00 39.62 102 GLY A N 1
ATOM 798 C CA . GLY A 1 102 ? 43.818 2.071 8.273 1.00 39.62 102 GLY A CA 1
ATOM 799 C C . GLY A 1 102 ? 43.308 3.421 8.816 1.00 39.62 102 GLY A C 1
ATOM 800 O O . GLY A 1 102 ? 42.339 3.971 8.296 1.00 39.62 102 GLY A O 1
ATOM 801 N N . ILE A 1 103 ? 43.929 3.936 9.882 1.00 44.16 103 ILE A N 1
ATOM 802 C CA . ILE A 1 103 ? 43.497 5.147 10.610 1.00 44.16 103 ILE A CA 1
ATOM 803 C C . ILE A 1 103 ? 44.426 6.328 10.292 1.00 44.16 103 ILE A C 1
ATOM 805 O O . ILE A 1 103 ? 45.641 6.152 10.241 1.00 44.16 103 ILE A O 1
ATOM 809 N N . GLY A 1 104 ? 43.849 7.532 10.205 1.00 37.75 104 GLY A N 1
ATOM 810 C CA . GLY A 1 104 ? 44.539 8.821 10.337 1.00 37.75 104 GLY A CA 1
ATOM 811 C C . GLY A 1 104 ? 44.368 9.751 9.131 1.00 37.75 104 GLY A C 1
ATOM 812 O O . GLY A 1 104 ? 44.175 9.289 8.015 1.00 37.75 104 GLY A O 1
ATOM 813 N N . ALA A 1 105 ? 44.457 11.071 9.253 1.00 40.62 105 ALA A N 1
ATOM 814 C CA . ALA A 1 105 ? 44.466 11.985 10.398 1.00 40.62 105 ALA A CA 1
ATOM 815 C C . ALA A 1 105 ? 44.572 13.405 9.804 1.00 40.62 105 ALA A C 1
ATOM 817 O O . ALA A 1 105 ? 45.463 13.621 8.981 1.00 40.62 105 ALA A O 1
ATOM 818 N N . ASN A 1 106 ? 43.671 14.318 10.191 1.00 38.00 106 ASN A N 1
ATOM 819 C CA . ASN A 1 106 ? 43.837 15.779 10.360 1.00 38.00 106 ASN A CA 1
ATOM 820 C C . ASN A 1 106 ? 42.463 16.460 10.431 1.00 38.00 106 ASN A C 1
ATOM 822 O O . ASN A 1 106 ? 41.593 16.093 9.612 1.00 38.00 106 ASN A O 1
#

Foldseek 3Di:
DAWDDWADDVPAPWIKTKDDDPCCVPPVFGKIKIWDQDRVDNVDIDMDIDHDGPCPVVDPPDPPDPPDPPDDDDDDDDPDDDDDDDDDDDDDDDDDDDDDDDDDDD

Organism: Noccaea caerulescens (NCBI:txid107243)

Nearest PDB structures (foldseek):
  5w3x-assembly2_D  TM=9.600E-01  e=5.177E-06  Arabidopsis thaliana
  7p8k-assembly1_B  TM=9.100E-01  e=3.777E-05  Arabidopsis thaliana
  6ir8-assembly1_A  TM=5.019E-01  e=5.833E-05  Oryza sativa Japonica Group
  7jg1-assembly1_J  TM=5.742E-01  e=3.923E+00  Mus musculus

pLDDT: mean 72.9, std 24.57, range [36.47, 98.56]

Secondary structure (DSSP, 8-state):
-EEEEEE--TT-SSPEEEEE-TTHHHH----EEEEEE-SS-TT-EEEEEES--SGGGG--S---------------------------------------------

Mean predicted aligned error: 17.31 Å